Protein AF-A0A1S9CNA7-F1 (afdb_monomer)

pLDDT: mean 81.01, std 12.37, range [37.03, 95.56]

Sequence (166 aa):
MPRISLNGILGFCIALTIILNAYTIIIRFFIPTFGEAHVQISSVNLSTEQREIGIIVDNPDEEYYILVYEDDPDNNWIYFTHLYFPPAHDKIVDNFLPDDIEKYMLFGGDELTSYFSFQLRPNQPLNYMVHENYIFHLQYIVPYKFLFFPTFYYSKHSIFFIDPVM

Radius of gyration: 22.37 Å; Cα contacts (8 Å, |Δi|>4): 256; chains: 1; bounding box: 39×29×80 Å

Structure (mmCIF, N/CA/C/O backbone):
data_AF-A0A1S9CNA7-F1
#
_entry.id   AF-A0A1S9CNA7-F1
#
loop_
_atom_site.group_PDB
_atom_site.id
_atom_site.type_symbol
_atom_site.label_atom_id
_atom_site.label_alt_id
_atom_site.label_comp_id
_atom_site.label_asym_id
_atom_site.label_entity_id
_atom_site.label_seq_id
_atom_site.pdbx_PDB_ins_code
_atom_site.Cartn_x
_atom_site.Cartn_y
_atom_site.Cartn_z
_atom_site.occupancy
_atom_site.B_iso_or_equiv
_atom_site.auth_seq_id
_atom_site.auth_comp_id
_atom_site.auth_asym_id
_atom_site.auth_atom_id
_atom_site.pdbx_PDB_model_num
ATOM 1 N N . MET A 1 1 ? 17.451 15.581 -52.722 1.00 49.44 1 MET A N 1
ATOM 2 C CA . MET A 1 1 ? 16.563 14.964 -51.711 1.00 49.44 1 MET A CA 1
ATOM 3 C C . MET A 1 1 ? 16.920 13.487 -51.606 1.00 49.44 1 MET A C 1
ATOM 5 O O . MET A 1 1 ? 16.872 12.825 -52.639 1.00 49.44 1 MET A O 1
ATOM 9 N N . PRO A 1 2 ? 17.358 12.976 -50.445 1.00 53.41 2 PRO A N 1
ATOM 10 C CA . PRO A 1 2 ? 17.675 11.557 -50.301 1.00 53.41 2 PRO A CA 1
ATOM 11 C C . PRO A 1 2 ? 16.398 10.718 -50.465 1.00 53.41 2 PRO A C 1
ATOM 13 O O . PRO A 1 2 ? 15.401 10.957 -49.786 1.00 53.41 2 PRO A O 1
ATOM 16 N N . ARG A 1 3 ? 16.407 9.756 -51.399 1.00 59.12 3 ARG A N 1
ATOM 17 C CA . ARG A 1 3 ? 15.330 8.767 -51.549 1.00 59.12 3 ARG A CA 1
ATOM 18 C C . ARG A 1 3 ? 15.487 7.732 -50.445 1.00 59.12 3 ARG A C 1
ATOM 20 O O . ARG A 1 3 ? 16.378 6.890 -50.512 1.00 59.12 3 ARG A O 1
ATOM 27 N N . ILE A 1 4 ? 14.626 7.803 -49.439 1.00 67.81 4 ILE A N 1
ATOM 28 C CA . ILE A 1 4 ? 14.503 6.741 -48.444 1.00 67.81 4 ILE A CA 1
ATOM 29 C C . ILE A 1 4 ? 14.003 5.498 -49.190 1.00 67.81 4 ILE A C 1
ATOM 31 O O . ILE A 1 4 ? 12.947 5.533 -49.822 1.00 67.81 4 ILE A O 1
ATOM 35 N N . SER A 1 5 ? 14.795 4.425 -49.199 1.00 77.69 5 SER A N 1
ATOM 36 C CA . SER A 1 5 ? 14.397 3.179 -49.854 1.00 77.69 5 SER A CA 1
ATOM 37 C C . SER A 1 5 ? 13.353 2.460 -48.999 1.00 77.69 5 SER A C 1
ATOM 39 O O . SER A 1 5 ? 13.439 2.465 -47.771 1.00 77.69 5 SER A O 1
ATOM 41 N N . LEU A 1 6 ? 12.379 1.808 -49.640 1.00 77.69 6 LEU A N 1
ATOM 42 C CA . LEU A 1 6 ? 11.347 1.021 -48.951 1.00 77.69 6 LEU A CA 1
ATOM 43 C C . LEU A 1 6 ? 11.970 -0.025 -48.006 1.00 77.69 6 LEU A C 1
ATOM 45 O O . LEU A 1 6 ? 11.493 -0.218 -46.894 1.00 77.69 6 LEU A O 1
ATOM 49 N N . ASN A 1 7 ? 13.096 -0.618 -48.412 1.00 83.00 7 ASN A N 1
ATOM 50 C CA . ASN A 1 7 ? 13.864 -1.566 -47.602 1.00 83.00 7 ASN A CA 1
ATOM 51 C C . ASN A 1 7 ? 14.480 -0.913 -46.354 1.00 83.00 7 ASN A C 1
ATOM 53 O O . ASN A 1 7 ? 14.555 -1.553 -45.310 1.00 83.00 7 ASN A O 1
ATOM 57 N N . GLY A 1 8 ? 14.894 0.356 -46.442 1.00 81.94 8 GLY A N 1
ATOM 58 C CA . GLY A 1 8 ? 15.378 1.123 -45.295 1.00 81.94 8 GLY A CA 1
ATOM 59 C C . GLY A 1 8 ? 14.272 1.416 -44.280 1.00 81.94 8 GLY A C 1
ATOM 60 O O . GLY A 1 8 ? 14.495 1.274 -43.082 1.00 81.94 8 GLY A O 1
ATOM 61 N N . ILE A 1 9 ? 13.064 1.745 -44.754 1.00 86.12 9 ILE A N 1
ATOM 62 C CA . ILE A 1 9 ? 11.885 1.935 -43.890 1.00 86.12 9 ILE A CA 1
ATOM 63 C C . ILE A 1 9 ? 11.514 0.615 -43.213 1.00 86.12 9 ILE A C 1
ATOM 65 O O . ILE A 1 9 ? 11.346 0.575 -41.999 1.00 86.12 9 ILE A O 1
ATOM 69 N N . LEU A 1 10 ? 11.446 -0.475 -43.982 1.00 88.31 10 LEU A N 1
ATOM 70 C CA . LEU A 1 10 ? 11.090 -1.791 -43.457 1.00 88.31 10 LEU A CA 1
ATOM 71 C C . LEU A 1 10 ? 12.106 -2.273 -42.411 1.00 88.31 10 LEU A C 1
ATOM 73 O O . LEU A 1 10 ? 11.716 -2.735 -41.342 1.00 88.31 10 LEU A O 1
ATOM 77 N N . GLY A 1 11 ? 13.404 -2.111 -42.689 1.00 90.69 11 GLY A N 1
ATOM 78 C CA . GLY A 1 11 ? 14.474 -2.444 -41.749 1.00 90.69 11 GLY A CA 1
ATOM 79 C C . GLY A 1 11 ? 14.405 -1.622 -40.462 1.00 90.69 11 GLY A C 1
ATOM 80 O O . GLY A 1 11 ? 14.557 -2.178 -39.376 1.00 90.69 11 GLY A O 1
ATOM 81 N N . PHE A 1 12 ? 14.103 -0.323 -40.564 1.00 92.75 12 PHE A N 1
ATOM 82 C CA . PHE A 1 12 ? 13.886 0.536 -39.400 1.00 92.75 12 PHE A CA 1
ATOM 83 C C . PHE A 1 12 ? 12.676 0.087 -38.571 1.00 92.75 12 PHE A C 1
ATOM 85 O O . PHE A 1 12 ? 12.793 -0.046 -37.355 1.00 92.75 12 PHE A O 1
ATOM 92 N N . CYS A 1 13 ? 11.539 -0.203 -39.211 1.00 92.12 13 CYS A N 1
ATOM 93 C CA . CYS A 1 13 ? 10.348 -0.698 -38.522 1.00 92.12 13 CYS A CA 1
ATOM 94 C C . CYS A 1 13 ? 10.626 -2.016 -37.788 1.00 92.12 13 CYS A C 1
ATOM 96 O O . CYS A 1 13 ? 10.272 -2.138 -36.621 1.00 92.12 13 CYS A O 1
ATOM 98 N N . ILE A 1 14 ? 11.310 -2.969 -38.431 1.00 93.69 14 ILE A N 1
ATOM 99 C CA . ILE A 1 14 ? 11.674 -4.253 -37.811 1.00 93.69 14 ILE A CA 1
ATOM 100 C C . ILE A 1 14 ? 12.597 -4.034 -36.607 1.00 93.69 14 ILE A C 1
ATOM 102 O O . ILE A 1 14 ? 12.346 -4.589 -35.538 1.00 93.69 14 ILE A O 1
ATOM 106 N N . ALA A 1 15 ? 13.636 -3.205 -36.748 1.00 92.44 15 ALA A N 1
ATOM 107 C CA . ALA A 1 15 ? 14.546 -2.893 -35.648 1.00 92.44 15 ALA A CA 1
ATOM 108 C C . ALA A 1 15 ? 13.807 -2.244 -34.469 1.00 92.44 15 ALA A C 1
ATOM 110 O O . ALA A 1 15 ? 14.005 -2.641 -33.321 1.00 92.44 15 ALA A O 1
ATOM 111 N N . LEU A 1 16 ? 12.903 -1.302 -34.752 1.00 93.25 16 LEU A N 1
ATOM 112 C CA . LEU A 1 16 ? 12.070 -0.662 -33.741 1.00 93.25 16 LEU A CA 1
ATOM 113 C C . LEU A 1 16 ? 11.176 -1.683 -33.023 1.00 93.25 16 LEU A C 1
ATOM 115 O O . LEU A 1 16 ? 11.112 -1.680 -31.797 1.00 93.25 16 LEU A O 1
ATOM 119 N N . THR A 1 17 ? 10.535 -2.596 -33.757 1.00 91.56 17 THR A N 1
ATOM 120 C CA . THR A 1 17 ? 9.714 -3.665 -33.170 1.00 91.56 17 THR A CA 1
ATOM 121 C C . THR A 1 17 ? 10.536 -4.598 -32.281 1.00 91.56 17 THR A C 1
ATOM 123 O O . THR A 1 17 ? 10.062 -4.967 -31.207 1.00 91.56 17 THR A O 1
ATOM 126 N N . ILE A 1 18 ? 11.756 -4.966 -32.685 1.00 93.25 18 ILE A N 1
ATOM 127 C CA . ILE A 1 18 ? 12.655 -5.804 -31.874 1.00 93.25 18 ILE A CA 1
ATOM 128 C C . ILE A 1 18 ? 13.035 -5.083 -30.577 1.00 93.25 18 ILE A C 1
ATOM 130 O O . ILE A 1 18 ? 12.934 -5.680 -29.508 1.00 93.25 18 ILE A O 1
ATOM 134 N N . ILE A 1 19 ? 13.416 -3.803 -30.655 1.00 90.50 19 ILE A N 1
ATOM 135 C CA . ILE A 1 19 ? 13.778 -2.991 -29.483 1.00 90.50 19 ILE A CA 1
ATOM 136 C C . ILE A 1 19 ? 12.594 -2.877 -28.519 1.00 90.50 19 ILE A C 1
ATOM 138 O O . ILE A 1 19 ? 12.759 -3.108 -27.324 1.00 90.50 19 ILE A O 1
ATOM 142 N N . LEU A 1 20 ? 11.396 -2.579 -29.031 1.00 87.81 20 LEU A N 1
ATOM 143 C CA . LEU A 1 20 ? 10.189 -2.474 -28.210 1.00 87.81 20 LEU A CA 1
ATOM 144 C C . LEU A 1 20 ? 9.824 -3.813 -27.553 1.00 87.81 20 LEU A C 1
ATOM 146 O O . LEU A 1 20 ? 9.501 -3.833 -26.369 1.00 87.81 20 LEU A O 1
ATOM 150 N N . ASN A 1 21 ? 9.931 -4.936 -28.272 1.00 87.12 21 ASN A N 1
ATOM 151 C CA . ASN A 1 21 ? 9.663 -6.258 -27.697 1.00 87.12 21 ASN A CA 1
ATOM 152 C C . ASN A 1 21 ? 10.689 -6.633 -26.623 1.00 87.12 21 ASN A C 1
ATOM 154 O O . ASN A 1 21 ? 10.304 -7.019 -25.519 1.00 87.12 21 ASN A O 1
ATOM 158 N N . ALA A 1 22 ? 11.983 -6.480 -26.913 1.00 86.31 22 ALA A N 1
ATOM 159 C CA . ALA A 1 22 ? 13.044 -6.740 -25.943 1.00 86.31 22 ALA A CA 1
ATOM 160 C C . ALA A 1 22 ? 12.847 -5.895 -24.677 1.00 86.31 22 ALA A C 1
ATOM 162 O O . ALA A 1 22 ? 12.948 -6.416 -23.571 1.00 86.31 22 ALA A O 1
ATOM 163 N N . TYR A 1 23 ? 12.469 -4.625 -24.835 1.00 80.88 23 TYR A N 1
ATOM 164 C CA . TYR A 1 23 ? 12.130 -3.735 -23.730 1.00 80.88 23 TYR A CA 1
ATOM 165 C C . TYR A 1 23 ? 10.940 -4.243 -22.901 1.00 80.88 23 TYR A C 1
ATOM 167 O O . TYR A 1 23 ? 11.057 -4.358 -21.682 1.00 80.88 23 TYR A O 1
ATOM 175 N N . THR A 1 24 ? 9.822 -4.611 -23.541 1.00 79.19 24 THR A N 1
ATOM 176 C CA . THR A 1 24 ? 8.648 -5.142 -22.820 1.00 79.19 24 THR A CA 1
ATOM 177 C C . THR A 1 24 ? 8.951 -6.434 -22.066 1.00 79.19 24 THR A C 1
ATOM 179 O O . THR A 1 24 ? 8.447 -6.628 -20.963 1.00 79.19 24 THR A O 1
ATOM 182 N N . ILE A 1 25 ? 9.803 -7.298 -22.628 1.00 83.44 25 ILE A N 1
ATOM 183 C CA . ILE A 1 25 ? 10.272 -8.515 -21.963 1.00 83.44 25 ILE A CA 1
ATOM 184 C C . ILE A 1 25 ? 11.113 -8.134 -20.744 1.00 83.44 25 ILE A C 1
ATOM 186 O O . ILE A 1 25 ? 10.803 -8.575 -19.642 1.00 83.44 25 ILE A O 1
ATOM 190 N N . ILE A 1 26 ? 12.132 -7.287 -20.917 1.00 81.25 26 ILE A N 1
ATOM 191 C CA . ILE A 1 26 ? 13.032 -6.895 -19.825 1.00 81.25 26 ILE A CA 1
ATOM 192 C C . ILE A 1 26 ? 12.243 -6.291 -18.668 1.00 81.25 26 ILE A C 1
ATOM 194 O O . ILE A 1 26 ? 12.432 -6.735 -17.548 1.00 81.25 26 ILE A O 1
ATOM 198 N N . ILE A 1 27 ? 11.327 -5.352 -18.916 1.00 73.75 27 ILE A N 1
ATOM 199 C CA . ILE A 1 27 ? 10.542 -4.737 -17.836 1.00 73.75 27 ILE A CA 1
ATOM 200 C C . ILE A 1 27 ? 9.633 -5.735 -17.139 1.00 73.75 27 ILE A C 1
ATOM 202 O O . ILE A 1 27 ? 9.563 -5.734 -15.918 1.00 73.75 27 ILE A O 1
ATOM 206 N N . ARG A 1 28 ? 8.964 -6.617 -17.886 1.00 70.06 28 ARG A N 1
ATOM 207 C CA . ARG A 1 28 ? 8.063 -7.605 -17.282 1.00 70.06 28 ARG A CA 1
ATOM 208 C C . ARG A 1 28 ? 8.794 -8.578 -16.354 1.00 70.06 28 ARG A C 1
ATOM 210 O O . ARG A 1 28 ? 8.186 -9.087 -15.418 1.00 70.06 28 ARG 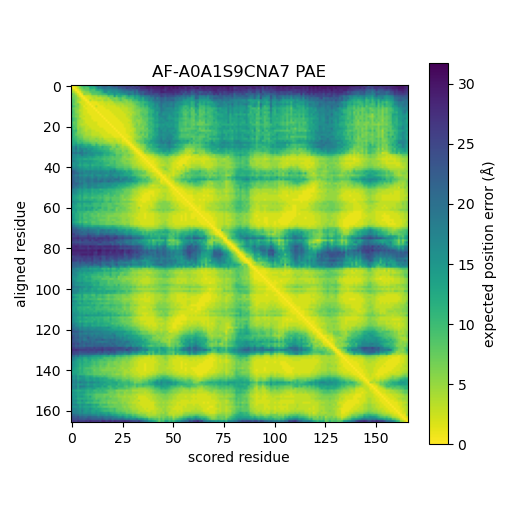A O 1
ATOM 217 N N . PHE A 1 29 ? 10.066 -8.859 -16.634 1.00 72.69 29 PHE A N 1
ATOM 218 C CA . PHE A 1 29 ? 10.898 -9.761 -15.835 1.00 72.69 29 PHE A CA 1
ATOM 219 C C . PHE A 1 29 ? 11.883 -9.032 -14.914 1.00 72.69 29 PHE A C 1
ATOM 221 O O . PHE A 1 29 ? 12.589 -9.682 -14.144 1.00 72.69 29 PHE A O 1
ATOM 228 N N . PHE A 1 30 ? 11.938 -7.703 -14.970 1.00 73.94 30 PHE A N 1
ATOM 229 C CA . PHE A 1 30 ? 12.726 -6.898 -14.055 1.00 73.94 30 PHE A CA 1
ATOM 230 C C . PHE A 1 30 ? 11.919 -6.708 -12.777 1.00 73.94 30 PHE A C 1
ATOM 232 O O . PHE A 1 30 ? 10.939 -5.972 -12.747 1.00 73.94 30 PHE A O 1
ATOM 239 N N . ILE A 1 31 ? 12.335 -7.395 -11.720 1.00 69.75 31 ILE A N 1
ATOM 240 C CA . ILE A 1 31 ? 11.809 -7.173 -10.378 1.00 69.75 31 ILE A CA 1
ATOM 241 C C . ILE A 1 31 ? 12.858 -6.315 -9.669 1.00 69.75 31 ILE A C 1
ATOM 243 O O . ILE A 1 31 ? 13.919 -6.849 -9.330 1.00 69.75 31 ILE A O 1
ATOM 247 N N . PRO A 1 32 ? 12.635 -4.998 -9.502 1.00 73.38 32 PRO A N 1
ATOM 248 C CA . PRO A 1 32 ? 13.544 -4.195 -8.702 1.00 73.38 32 PRO A CA 1
ATOM 249 C C . PRO A 1 32 ? 13.584 -4.757 -7.279 1.00 73.38 32 PRO A C 1
ATOM 251 O O . PRO A 1 32 ? 12.588 -5.259 -6.761 1.00 73.38 32 PRO A O 1
ATOM 254 N N . THR A 1 33 ? 14.741 -4.684 -6.632 1.00 77.44 33 THR A N 1
ATOM 255 C CA . THR A 1 33 ? 14.793 -4.781 -5.173 1.00 77.44 33 THR A CA 1
ATOM 256 C C . THR A 1 33 ? 14.259 -3.472 -4.613 1.00 77.44 33 THR A C 1
ATOM 258 O O . THR A 1 33 ? 14.871 -2.436 -4.850 1.00 77.44 33 THR A O 1
ATOM 261 N N . PHE A 1 34 ? 13.135 -3.539 -3.911 1.00 82.88 34 PHE A N 1
ATOM 262 C CA . PHE A 1 34 ? 12.496 -2.418 -3.224 1.00 82.88 34 PHE A CA 1
ATOM 263 C C . PHE A 1 34 ? 12.204 -2.801 -1.771 1.00 82.88 34 PHE A C 1
ATOM 265 O O . PHE A 1 34 ? 12.279 -3.995 -1.421 1.00 82.88 34 PHE A O 1
ATOM 272 N N . GLY A 1 35 ? 11.894 -1.800 -0.949 1.00 86.62 35 GLY A N 1
ATOM 273 C CA . GLY A 1 35 ? 11.673 -1.936 0.489 1.00 86.62 35 GLY A CA 1
ATOM 274 C C . GLY A 1 35 ? 10.570 -2.926 0.872 1.00 86.62 35 GLY A C 1
ATOM 275 O O . GLY A 1 35 ? 9.926 -3.573 0.034 1.00 86.62 35 GLY A O 1
ATOM 276 N N . GLU A 1 36 ? 10.359 -3.095 2.170 1.00 90.31 36 GLU A N 1
ATOM 277 C CA . GLU A 1 36 ? 9.291 -3.939 2.707 1.00 90.31 36 GLU A CA 1
ATOM 278 C C . GLU A 1 36 ? 8.548 -3.216 3.822 1.00 90.31 36 GLU A C 1
ATOM 280 O O . GLU A 1 36 ? 9.149 -2.469 4.585 1.00 90.31 36 GLU A O 1
ATOM 285 N N . ALA A 1 37 ? 7.233 -3.419 3.895 1.00 93.62 37 ALA A N 1
ATOM 286 C CA . ALA A 1 37 ? 6.405 -2.850 4.943 1.00 93.62 37 ALA A CA 1
ATOM 287 C C . ALA A 1 37 ? 5.931 -3.950 5.896 1.00 93.62 37 ALA A C 1
ATOM 289 O O . ALA A 1 37 ? 5.371 -4.966 5.475 1.00 93.62 37 ALA A O 1
ATOM 290 N N . HIS A 1 38 ? 6.116 -3.710 7.188 1.00 93.12 38 HIS A N 1
ATOM 291 C CA . HIS A 1 38 ? 5.733 -4.597 8.273 1.00 93.12 38 HIS A CA 1
ATOM 292 C C . HIS A 1 38 ? 4.729 -3.909 9.189 1.00 93.12 38 HIS A C 1
ATOM 294 O O . HIS A 1 38 ? 4.816 -2.709 9.444 1.00 93.12 38 HIS A O 1
ATOM 300 N N . VAL A 1 39 ? 3.782 -4.683 9.714 1.00 92.44 39 VAL A N 1
ATOM 301 C CA . VAL A 1 39 ? 2.767 -4.177 10.642 1.00 92.44 39 VAL A CA 1
ATOM 302 C C . VAL A 1 39 ? 3.183 -4.479 12.074 1.00 92.44 39 VAL A C 1
ATOM 304 O O . VAL A 1 39 ? 3.503 -5.618 12.415 1.00 92.44 39 VAL A O 1
ATOM 307 N N . GLN A 1 40 ? 3.123 -3.463 12.925 1.00 90.69 40 GLN A N 1
ATOM 308 C CA . GLN A 1 40 ? 3.225 -3.578 14.368 1.00 90.69 40 GLN A CA 1
ATOM 309 C C . GLN A 1 40 ? 1.867 -3.252 14.988 1.00 90.69 40 GLN A C 1
ATOM 311 O O . GLN A 1 40 ? 1.370 -2.134 14.893 1.00 90.69 40 GLN A O 1
ATOM 316 N N . ILE A 1 41 ? 1.262 -4.236 15.643 1.00 86.06 41 ILE A N 1
ATOM 317 C CA . ILE A 1 41 ? -0.068 -4.103 16.241 1.00 86.06 41 ILE A CA 1
ATOM 318 C C . ILE A 1 41 ? 0.104 -3.828 17.738 1.00 86.06 41 ILE A C 1
ATOM 320 O O . ILE A 1 41 ? 0.731 -4.626 18.439 1.00 86.06 41 ILE A O 1
ATOM 324 N N . SER A 1 42 ? -0.419 -2.702 18.236 1.00 83.81 42 SER A N 1
ATOM 325 C CA . SER A 1 42 ? -0.440 -2.420 19.676 1.00 83.81 42 SER A CA 1
ATOM 326 C C . SER A 1 42 ? -1.522 -3.238 20.384 1.00 83.81 42 SER A C 1
ATOM 328 O O . SER A 1 42 ? -2.466 -3.727 19.763 1.00 83.81 42 SER A O 1
ATOM 330 N N . SER A 1 43 ? -1.445 -3.320 21.714 1.00 79.19 43 SER A N 1
ATOM 331 C CA . SER A 1 43 ? -2.578 -3.791 22.516 1.00 79.19 43 SER A CA 1
ATOM 332 C C . SER A 1 43 ? -3.765 -2.824 22.421 1.00 79.19 43 SER A C 1
ATOM 334 O O . SER A 1 43 ? -3.591 -1.629 22.150 1.00 79.19 43 SER A O 1
ATOM 336 N N . VAL A 1 44 ? -4.978 -3.330 22.667 1.00 77.88 44 VAL A N 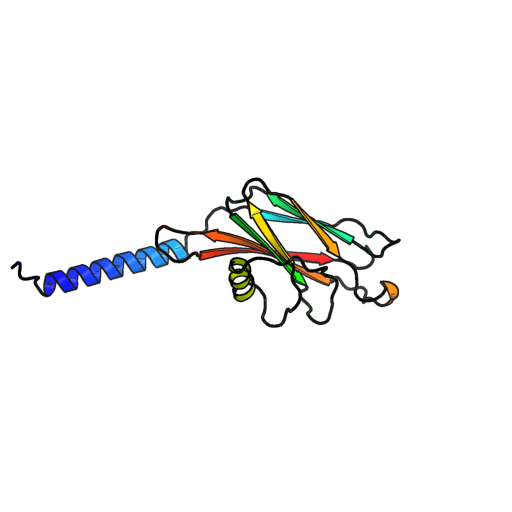1
ATOM 337 C CA . VAL A 1 44 ? -6.196 -2.505 22.735 1.00 77.88 44 VAL A CA 1
ATOM 338 C C . VAL A 1 44 ? -6.142 -1.591 23.947 1.00 77.88 44 VAL A C 1
ATOM 340 O O . VAL A 1 44 ? -5.923 -2.032 25.079 1.00 77.88 44 VAL A O 1
ATOM 343 N N . ASN A 1 45 ? -6.452 -0.319 23.734 1.00 80.06 45 ASN A N 1
ATOM 344 C CA . ASN A 1 45 ? -6.844 0.557 24.819 1.00 80.06 45 ASN A CA 1
ATOM 345 C C . ASN A 1 45 ? -8.295 0.251 25.218 1.00 80.06 45 ASN A C 1
ATOM 347 O O . ASN A 1 45 ? -9.239 0.761 24.618 1.00 80.06 45 ASN A O 1
ATOM 351 N N . LEU A 1 46 ? -8.470 -0.560 26.266 1.00 76.62 46 LEU A N 1
ATOM 352 C CA . LEU A 1 46 ? -9.787 -0.977 26.768 1.00 76.62 46 LEU A CA 1
ATOM 353 C C . LEU A 1 46 ? -10.691 0.191 27.200 1.00 76.62 46 LEU A C 1
ATOM 355 O O . LEU A 1 46 ? -11.901 0.019 27.285 1.00 76.62 46 LEU A O 1
ATOM 359 N N . SER A 1 47 ? -10.132 1.372 27.486 1.00 76.25 47 SER A N 1
ATOM 360 C CA . SER A 1 47 ? -10.932 2.544 27.871 1.00 76.25 47 SER A CA 1
ATOM 361 C C . SER A 1 47 ? -11.558 3.269 26.680 1.00 76.25 47 SER A C 1
ATOM 363 O O . SER A 1 47 ? -12.608 3.891 26.831 1.00 76.25 47 SER A O 1
ATOM 365 N N . THR A 1 48 ? -10.929 3.192 25.506 1.00 75.50 48 THR A N 1
ATOM 366 C CA . THR A 1 48 ? -11.398 3.860 24.284 1.00 75.50 48 THR A CA 1
ATOM 367 C C . THR A 1 48 ? -11.867 2.884 23.207 1.00 75.50 48 THR A C 1
ATOM 369 O O . THR A 1 48 ? -12.397 3.333 22.192 1.00 75.50 48 THR A O 1
ATOM 372 N N . GLU A 1 49 ? -11.691 1.576 23.425 1.00 79.12 49 GLU A N 1
ATOM 373 C CA . GLU A 1 49 ? -11.875 0.508 22.429 1.00 79.12 49 GLU A CA 1
ATOM 374 C C . GLU A 1 49 ? -11.094 0.790 21.134 1.00 79.12 49 GLU A C 1
ATOM 376 O O . GLU A 1 49 ? -11.516 0.438 20.036 1.00 79.12 49 GLU A O 1
ATOM 381 N N . GLN A 1 50 ? -9.952 1.471 21.258 1.00 81.00 50 GLN A N 1
ATOM 382 C CA . GLN A 1 50 ? -9.086 1.804 20.132 1.00 81.00 50 GLN A CA 1
ATOM 383 C C . GLN A 1 50 ? -7.844 0.933 20.141 1.00 81.00 50 GLN A C 1
ATOM 385 O O . GLN A 1 50 ? -7.293 0.614 21.199 1.00 81.00 50 GLN A O 1
ATOM 390 N N . ARG A 1 51 ? -7.365 0.616 18.945 1.00 82.25 51 ARG A N 1
ATOM 391 C CA . ARG A 1 51 ? -6.084 -0.049 18.734 1.00 82.25 51 ARG A CA 1
ATOM 392 C C . ARG A 1 51 ? -5.215 0.815 17.839 1.00 82.25 51 ARG A C 1
ATOM 394 O O . ARG A 1 51 ? -5.696 1.332 16.835 1.00 82.25 51 ARG A O 1
ATOM 401 N N . GLU A 1 52 ? -3.955 0.983 18.209 1.00 86.31 52 GLU A N 1
ATOM 402 C CA . GLU A 1 52 ? -2.980 1.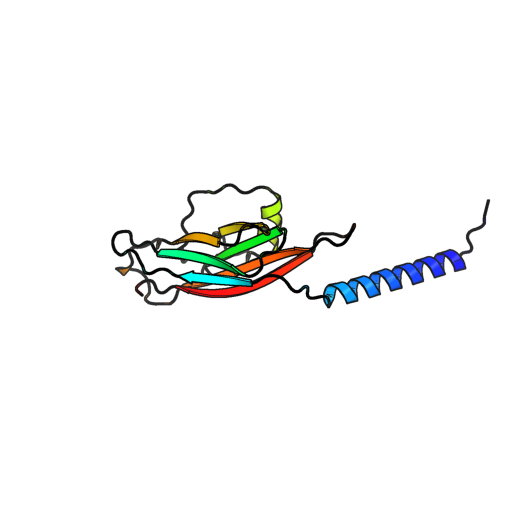660 17.367 1.00 86.31 52 GLU A CA 1
ATOM 403 C C . GLU A 1 52 ? -2.270 0.623 16.499 1.00 86.31 52 GLU A C 1
ATOM 405 O O . GLU A 1 52 ? -1.815 -0.422 16.971 1.00 86.31 52 GLU A O 1
ATOM 410 N N . ILE A 1 53 ? -2.203 0.905 15.206 1.00 88.31 53 ILE A N 1
ATOM 411 C CA . ILE A 1 53 ? -1.473 0.103 14.239 1.00 88.31 53 ILE A CA 1
ATOM 412 C C . ILE A 1 53 ? -0.318 0.949 13.737 1.00 88.31 53 ILE A C 1
ATOM 414 O O . ILE A 1 53 ? -0.529 2.012 13.155 1.00 88.31 53 ILE A O 1
ATOM 418 N N . GLY A 1 54 ? 0.896 0.472 13.978 1.00 90.06 54 GLY A N 1
ATOM 419 C CA . GLY A 1 54 ? 2.116 0.994 13.385 1.00 90.06 54 GLY A CA 1
ATOM 420 C C . GLY A 1 54 ? 2.446 0.237 12.103 1.00 90.06 54 GLY A C 1
ATOM 421 O O . GLY A 1 54 ? 2.268 -0.977 12.019 1.00 90.06 54 GLY A O 1
ATOM 422 N N . ILE A 1 55 ? 2.955 0.944 11.105 1.00 93.00 55 ILE A N 1
ATOM 423 C CA . ILE A 1 55 ? 3.543 0.367 9.900 1.00 93.00 55 ILE A CA 1
ATOM 424 C C . ILE A 1 55 ? 4.982 0.848 9.828 1.00 93.00 55 ILE A C 1
ATOM 426 O O . ILE A 1 55 ? 5.229 2.053 9.849 1.00 93.00 55 ILE A O 1
ATOM 430 N N . ILE A 1 56 ? 5.916 -0.091 9.739 1.00 95.56 56 ILE A N 1
ATOM 431 C CA . ILE A 1 56 ? 7.348 0.168 9.604 1.00 95.56 56 ILE A CA 1
ATOM 432 C C . ILE A 1 56 ? 7.762 -0.208 8.186 1.00 95.56 56 ILE A C 1
ATOM 434 O O . ILE A 1 56 ? 7.428 -1.295 7.721 1.00 95.56 56 ILE A O 1
ATOM 438 N N . VAL A 1 57 ? 8.485 0.679 7.511 1.00 94.56 57 VAL A N 1
ATOM 439 C CA . VAL A 1 57 ? 9.059 0.443 6.186 1.00 94.56 57 VAL A CA 1
ATOM 440 C C . VAL A 1 57 ? 10.563 0.254 6.322 1.00 94.56 57 VAL A C 1
ATOM 442 O O . VAL A 1 57 ? 11.286 1.181 6.694 1.00 94.56 57 VAL A O 1
ATOM 445 N N . ASP A 1 58 ? 11.034 -0.940 5.987 1.00 93.81 58 ASP A N 1
ATOM 446 C CA . ASP A 1 58 ? 12.449 -1.275 5.939 1.00 93.81 58 ASP A CA 1
ATOM 447 C C . ASP A 1 58 ? 13.023 -0.930 4.563 1.00 93.81 58 ASP A C 1
ATOM 449 O O . ASP A 1 58 ? 12.559 -1.431 3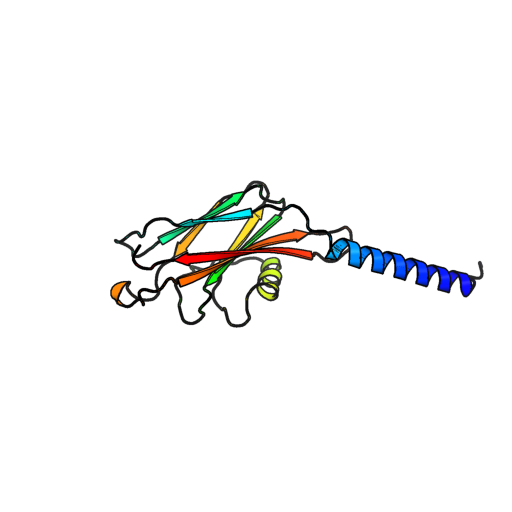.538 1.00 93.81 58 ASP A O 1
ATOM 453 N N . ASN A 1 59 ? 14.080 -0.112 4.555 1.00 92.44 59 ASN A N 1
ATOM 454 C CA . ASN A 1 59 ? 14.728 0.420 3.347 1.00 92.44 59 ASN A CA 1
ATOM 455 C C . ASN A 1 59 ? 13.735 1.157 2.421 1.00 92.44 59 ASN A C 1
ATOM 457 O O . ASN A 1 59 ? 13.483 0.682 1.313 1.00 92.44 59 ASN A O 1
ATOM 461 N N . PRO A 1 60 ? 13.153 2.286 2.870 1.00 92.38 60 PRO A N 1
ATOM 462 C CA . PRO A 1 60 ? 12.190 3.044 2.076 1.00 92.38 60 PRO A CA 1
ATOM 463 C C . PRO A 1 60 ? 12.782 3.511 0.740 1.00 92.38 60 PRO A C 1
ATOM 465 O O . PRO A 1 60 ? 13.893 4.042 0.693 1.00 92.38 60 PRO A O 1
ATOM 468 N N . ASP A 1 61 ? 12.019 3.325 -0.336 1.00 91.88 61 ASP A N 1
ATOM 469 C CA . ASP A 1 61 ? 12.324 3.867 -1.662 1.00 91.88 61 ASP A CA 1
ATOM 470 C C . ASP A 1 61 ? 12.146 5.403 -1.717 1.00 91.88 61 ASP A C 1
ATOM 472 O O . ASP A 1 61 ? 11.499 5.997 -0.855 1.00 91.88 61 ASP A O 1
ATOM 476 N N . GLU A 1 62 ? 12.704 6.054 -2.749 1.00 91.31 62 GLU A N 1
ATOM 477 C CA . GLU A 1 62 ? 12.660 7.524 -2.928 1.00 91.31 62 GLU A CA 1
ATOM 478 C C . GLU A 1 62 ? 11.232 8.094 -2.885 1.00 91.31 62 GLU A C 1
ATOM 480 O O . GLU A 1 62 ? 10.999 9.176 -2.349 1.00 91.31 62 GLU A O 1
ATOM 485 N N . GLU A 1 63 ? 10.281 7.352 -3.447 1.00 91.62 63 GLU A N 1
ATOM 486 C CA . GLU A 1 63 ? 8.853 7.635 -3.418 1.00 91.62 63 GLU A CA 1
ATOM 487 C C . GLU A 1 63 ? 8.130 6.299 -3.264 1.00 91.62 63 GLU A C 1
ATOM 489 O O . GLU A 1 63 ? 8.419 5.348 -3.993 1.00 91.62 63 GLU A O 1
ATOM 494 N N . TYR A 1 64 ? 7.186 6.213 -2.333 1.00 92.44 64 TYR A N 1
ATOM 495 C CA . TYR A 1 64 ? 6.348 5.030 -2.179 1.00 92.44 64 TYR A CA 1
ATOM 496 C C . TYR A 1 64 ? 5.005 5.372 -1.539 1.00 92.44 64 TYR A C 1
ATOM 498 O O . TYR A 1 64 ? 4.786 6.456 -0.994 1.00 92.44 64 TYR A O 1
ATOM 506 N N . TYR A 1 65 ? 4.105 4.399 -1.584 1.00 92.81 65 TYR A N 1
ATOM 507 C CA . TYR A 1 65 ? 2.772 4.493 -1.027 1.00 92.81 65 TYR A CA 1
ATOM 508 C C . TYR A 1 65 ? 2.426 3.241 -0.234 1.00 92.81 65 TYR A C 1
ATOM 510 O O . TYR A 1 65 ? 2.852 2.137 -0.571 1.00 92.81 65 TYR A O 1
ATOM 518 N N . ILE A 1 66 ? 1.625 3.406 0.811 1.00 92.75 66 ILE A N 1
ATOM 519 C CA . ILE A 1 66 ? 1.103 2.305 1.611 1.00 92.75 66 ILE A CA 1
ATOM 520 C C . ILE A 1 66 ? -0.412 2.359 1.580 1.00 92.75 66 ILE A C 1
ATOM 522 O O . ILE A 1 66 ? -1.003 3.291 2.120 1.00 92.75 66 ILE A O 1
ATOM 526 N N . LEU A 1 67 ? -1.031 1.359 0.965 1.00 92.25 67 LEU A N 1
ATOM 527 C CA . LEU A 1 67 ? -2.479 1.207 0.914 1.00 92.25 67 LEU A CA 1
ATOM 528 C C . LEU A 1 67 ? -2.913 0.150 1.936 1.00 92.25 67 LEU A C 1
ATOM 530 O O . LEU A 1 67 ? -2.426 -0.978 1.902 1.00 92.25 67 LEU A O 1
ATOM 534 N N . VAL A 1 68 ? -3.831 0.509 2.828 1.00 90.69 68 VAL A N 1
ATOM 535 C CA . VAL A 1 68 ? -4.420 -0.384 3.831 1.00 90.69 68 VAL A CA 1
ATOM 536 C C . VAL A 1 68 ? -5.924 -0.430 3.646 1.00 90.69 68 VAL A C 1
ATOM 538 O O . VAL A 1 68 ? -6.559 0.620 3.592 1.00 90.69 68 VAL A O 1
ATOM 541 N N . TYR A 1 69 ? -6.503 -1.620 3.615 1.00 89.19 69 TYR A N 1
ATOM 542 C CA . TYR A 1 69 ? -7.952 -1.808 3.619 1.00 89.19 69 TYR A CA 1
ATOM 543 C C . TYR A 1 69 ? -8.337 -3.089 4.359 1.00 89.19 69 TYR A C 1
ATOM 545 O O . TYR A 1 69 ? -7.492 -3.946 4.613 1.00 89.19 69 TYR A O 1
ATOM 553 N N . GLU A 1 70 ? -9.601 -3.182 4.748 1.00 87.94 70 GLU A N 1
ATOM 554 C CA . GLU A 1 70 ? -10.203 -4.377 5.341 1.00 87.94 70 GLU A CA 1
ATOM 555 C C . GLU A 1 70 ? -10.784 -5.250 4.218 1.00 87.94 70 GLU A C 1
ATOM 557 O O . GLU A 1 70 ? -11.282 -4.706 3.236 1.00 87.94 70 GLU A O 1
ATOM 562 N N . ASP A 1 71 ? -10.668 -6.577 4.321 1.00 86.44 71 ASP A N 1
ATOM 563 C CA . ASP A 1 71 ? -11.134 -7.521 3.284 1.00 86.44 71 ASP A CA 1
ATOM 564 C C . ASP A 1 71 ? -12.667 -7.544 3.162 1.00 86.44 71 ASP A C 1
ATOM 566 O O . ASP A 1 71 ? -13.211 -7.758 2.084 1.00 86.44 71 ASP A O 1
ATOM 570 N N . ASP A 1 72 ? -13.371 -7.309 4.270 1.00 80.19 72 ASP A N 1
ATOM 571 C CA . ASP A 1 72 ? -14.829 -7.331 4.323 1.00 80.19 72 ASP A CA 1
ATOM 572 C C . ASP A 1 72 ? -15.391 -5.897 4.230 1.00 80.19 72 ASP A C 1
ATOM 574 O O . ASP A 1 72 ? -15.145 -5.100 5.136 1.00 80.19 72 ASP A O 1
ATOM 578 N N . PRO A 1 73 ? -16.152 -5.549 3.174 1.00 67.94 73 PRO A N 1
ATOM 579 C CA . PRO A 1 73 ? -16.710 -4.205 2.993 1.00 67.94 73 PRO A CA 1
ATOM 580 C C . PRO A 1 73 ? -17.838 -3.860 3.984 1.00 67.94 73 PRO A C 1
ATOM 582 O O . PRO A 1 73 ? -18.104 -2.677 4.249 1.00 67.94 73 PRO A O 1
ATOM 585 N N . ASP A 1 74 ? -18.507 -4.867 4.549 1.00 70.75 74 ASP A N 1
ATOM 586 C CA . ASP A 1 74 ? -19.604 -4.684 5.502 1.00 70.75 74 ASP A CA 1
ATOM 587 C C . ASP A 1 74 ? -19.065 -4.468 6.929 1.00 70.75 74 ASP A C 1
ATOM 589 O O . ASP A 1 74 ? -19.619 -3.681 7.716 1.00 70.75 74 ASP A O 1
ATOM 593 N N . ASN A 1 75 ? -17.936 -5.101 7.250 1.00 67.81 75 ASN A N 1
ATOM 594 C CA . ASN A 1 75 ? -17.196 -4.884 8.489 1.00 67.81 75 ASN A CA 1
ATOM 595 C C . ASN A 1 75 ? -16.287 -3.656 8.377 1.00 67.81 75 ASN A C 1
ATOM 597 O O . ASN A 1 75 ? -15.758 -3.325 7.327 1.00 67.81 75 ASN A O 1
ATOM 601 N N . ASN A 1 76 ? -16.231 -2.852 9.440 1.00 63.19 76 ASN A N 1
ATOM 602 C CA . ASN A 1 76 ? -15.627 -1.528 9.343 1.00 63.19 76 ASN A CA 1
ATOM 603 C C . ASN A 1 76 ? -14.920 -1.141 10.640 1.00 63.19 76 ASN A C 1
ATOM 605 O O . ASN A 1 76 ? -15.495 -0.480 11.510 1.00 63.19 76 ASN A O 1
ATOM 609 N N . TRP A 1 77 ? -13.654 -1.524 10.742 1.00 73.50 77 TRP A N 1
ATOM 610 C CA . TRP A 1 77 ? -12.735 -1.108 11.807 1.00 73.50 77 TRP A CA 1
ATOM 611 C C . TRP A 1 77 ? -11.994 0.193 11.508 1.00 73.50 77 TRP A C 1
ATOM 613 O O . TRP A 1 77 ? -11.456 0.837 12.417 1.00 73.50 77 TRP A O 1
ATOM 623 N N . ILE A 1 78 ? -11.919 0.573 10.232 1.00 66.62 78 ILE A N 1
ATOM 624 C CA . ILE A 1 78 ? -11.189 1.762 9.797 1.00 66.62 78 ILE A CA 1
ATOM 625 C C . ILE A 1 78 ? -12.135 2.963 9.838 1.00 66.62 78 ILE A C 1
ATOM 627 O O . ILE A 1 78 ? -13.047 3.088 9.017 1.00 66.62 78 ILE A O 1
ATOM 631 N N . TYR A 1 79 ? -11.924 3.863 10.800 1.00 63.25 79 TYR A N 1
ATOM 632 C CA . TYR A 1 79 ? -12.675 5.114 10.893 1.00 63.25 79 TYR A CA 1
ATOM 633 C C . TYR A 1 79 ? -11.796 6.297 10.484 1.00 63.25 79 TYR A C 1
ATOM 635 O O . TYR A 1 79 ? -10.764 6.560 11.097 1.00 63.25 79 TYR A O 1
ATOM 643 N N . PHE A 1 80 ? -12.230 7.040 9.465 1.00 61.28 80 PHE A N 1
ATOM 644 C CA . PHE A 1 80 ? -11.518 8.214 8.966 1.00 61.28 80 PHE A CA 1
ATOM 645 C C . PHE A 1 80 ? -12.083 9.501 9.554 1.00 61.28 80 PHE A C 1
ATOM 647 O O . PHE A 1 80 ? -13.278 9.779 9.463 1.00 61.28 80 PHE A O 1
ATOM 654 N N . THR A 1 81 ? -11.196 10.363 10.033 1.00 43.81 81 THR A N 1
ATOM 655 C CA . THR A 1 81 ? -11.375 11.812 9.915 1.00 43.81 81 THR A CA 1
ATOM 656 C C . THR A 1 81 ? -10.561 12.235 8.700 1.00 43.81 81 THR A C 1
ATOM 658 O O . THR A 1 81 ? -9.339 12.272 8.790 1.00 43.81 81 THR A O 1
ATOM 661 N N . HIS A 1 82 ? -11.229 12.432 7.556 1.00 37.03 82 HIS A N 1
ATOM 662 C CA . HIS A 1 82 ? -10.639 12.716 6.240 1.00 37.03 82 HIS A CA 1
ATOM 663 C C . HIS A 1 82 ? -9.267 13.411 6.290 1.00 37.03 82 HIS A C 1
ATOM 665 O O . HIS A 1 82 ? -9.171 14.578 6.670 1.00 37.03 82 HIS A O 1
ATOM 671 N N . LEU A 1 83 ? -8.229 12.728 5.809 1.00 45.88 83 LEU A N 1
ATOM 672 C CA . LEU A 1 83 ? -7.034 13.389 5.298 1.00 45.88 83 LEU A CA 1
ATOM 673 C C . LEU A 1 83 ? -7.184 13.410 3.779 1.00 45.88 83 LEU A C 1
ATOM 675 O O . LEU A 1 83 ? -7.188 12.379 3.119 1.00 45.88 83 LEU A O 1
ATOM 679 N N . TYR A 1 84 ? -7.461 14.597 3.249 1.00 39.97 84 TYR A N 1
ATOM 680 C CA . TYR A 1 84 ? -7.566 14.840 1.816 1.00 39.97 84 TYR A CA 1
ATOM 681 C C . TYR A 1 84 ? -6.194 14.638 1.167 1.00 39.97 84 TYR A C 1
ATOM 683 O O . TYR A 1 84 ? -5.210 15.227 1.618 1.00 39.97 84 TYR A O 1
ATOM 691 N N . PHE A 1 85 ? -6.137 13.849 0.096 1.00 53.47 85 PHE A N 1
ATOM 692 C CA . PHE A 1 85 ? -4.898 13.496 -0.587 1.00 53.47 85 PHE A CA 1
ATOM 693 C C . PHE A 1 85 ? -4.958 13.898 -2.084 1.00 53.47 85 PHE A C 1
ATOM 695 O O . PHE A 1 85 ? -6.022 13.831 -2.690 1.00 53.47 85 PHE A O 1
ATOM 702 N N . PRO A 1 86 ? -3.850 14.385 -2.688 1.00 48.28 86 PRO A N 1
ATOM 703 C CA . PRO A 1 86 ? -3.808 14.933 -4.056 1.00 48.28 86 PRO A CA 1
ATOM 704 C C . PRO A 1 86 ? -4.066 13.920 -5.199 1.00 48.28 86 PRO A C 1
ATOM 706 O O . PRO A 1 86 ? -3.924 12.723 -4.986 1.00 48.28 86 PRO A O 1
ATOM 709 N N . PRO A 1 87 ? -4.309 14.380 -6.449 1.00 50.03 87 PRO A N 1
ATOM 710 C CA . PRO A 1 87 ? -4.840 13.570 -7.568 1.00 50.03 87 PRO A CA 1
ATOM 711 C C . PRO A 1 87 ? -3.968 12.407 -8.072 1.00 50.03 87 PRO A C 1
ATOM 713 O O . PRO A 1 87 ? -4.436 11.555 -8.821 1.00 50.03 87 PRO A O 1
ATOM 716 N N . ALA A 1 88 ? -2.671 12.379 -7.745 1.00 54.31 88 ALA A N 1
ATOM 717 C CA . ALA A 1 88 ? -1.804 11.247 -8.094 1.00 54.31 88 ALA A CA 1
ATOM 718 C C . ALA A 1 88 ? -2.181 9.978 -7.309 1.00 54.31 88 ALA A C 1
ATOM 720 O O . ALA A 1 88 ? -1.953 8.868 -7.788 1.00 54.31 88 ALA A O 1
ATOM 721 N N . HIS A 1 89 ? -2.804 10.163 -6.144 1.00 66.44 89 HIS A N 1
ATOM 722 C CA . HIS A 1 89 ? -3.302 9.102 -5.286 1.00 66.44 89 HIS A CA 1
ATOM 723 C C . HIS A 1 89 ? -4.519 8.387 -5.874 1.00 66.44 89 HIS A C 1
ATOM 725 O O . HIS A 1 89 ? -4.606 7.171 -5.728 1.00 66.44 89 HIS A O 1
ATOM 731 N N . ASP A 1 90 ? -5.374 9.096 -6.622 1.00 68.12 90 ASP A N 1
ATOM 732 C CA . ASP A 1 90 ? -6.557 8.515 -7.274 1.00 68.12 90 ASP A CA 1
ATOM 733 C C . ASP A 1 90 ? -6.156 7.336 -8.171 1.00 68.12 90 ASP A C 1
ATOM 735 O O . ASP A 1 90 ? -6.709 6.250 -8.068 1.00 68.12 90 ASP A O 1
ATOM 739 N N . LYS A 1 91 ? -5.076 7.482 -8.952 1.00 80.06 91 LYS A N 1
ATOM 740 C CA . LYS A 1 91 ? -4.596 6.405 -9.835 1.00 80.06 91 LYS A CA 1
ATOM 741 C C . LYS A 1 91 ? -4.076 5.179 -9.094 1.00 80.06 91 LYS A C 1
ATOM 743 O O . LYS A 1 91 ? -4.066 4.097 -9.668 1.00 80.06 91 LYS A O 1
ATOM 748 N N . ILE A 1 92 ? -3.542 5.341 -7.889 1.00 84.75 92 ILE A N 1
ATOM 749 C CA . ILE A 1 92 ? -3.043 4.202 -7.111 1.00 84.75 92 ILE A CA 1
ATOM 750 C C . ILE A 1 92 ? -4.237 3.426 -6.577 1.00 84.75 92 ILE A C 1
ATOM 752 O O . ILE A 1 92 ? -4.304 2.214 -6.745 1.00 84.75 92 ILE A O 1
ATOM 756 N N . VAL A 1 93 ? -5.204 4.140 -6.011 1.00 86.94 93 VAL A N 1
ATOM 757 C CA . VAL A 1 93 ? -6.449 3.554 -5.521 1.00 86.94 93 VAL A CA 1
ATOM 758 C C . VAL A 1 93 ? -7.174 2.831 -6.656 1.00 86.94 93 VAL A C 1
ATOM 760 O O . VAL A 1 93 ? -7.411 1.635 -6.534 1.00 86.94 93 VAL A O 1
ATOM 763 N N . ASP A 1 94 ? -7.373 3.489 -7.800 1.00 86.00 94 ASP A N 1
ATOM 764 C CA . ASP A 1 94 ? -8.054 2.921 -8.973 1.00 86.00 94 ASP A CA 1
ATOM 765 C C . ASP A 1 94 ? -7.405 1.630 -9.512 1.00 86.00 94 ASP A C 1
ATOM 767 O O . ASP A 1 94 ? -8.068 0.827 -10.161 1.00 86.00 94 ASP A O 1
ATOM 771 N N . ASN A 1 95 ? -6.094 1.438 -9.313 1.00 88.12 95 ASN A N 1
ATOM 772 C CA . ASN A 1 95 ? -5.373 0.270 -9.836 1.00 88.12 95 ASN A CA 1
ATOM 773 C C . ASN A 1 95 ? -5.198 -0.862 -8.815 1.00 88.12 95 ASN A C 1
ATOM 775 O O . ASN A 1 95 ? -4.942 -1.996 -9.224 1.00 88.12 95 ASN A O 1
ATOM 779 N N . PHE A 1 96 ? -5.249 -0.563 -7.514 1.00 91.00 96 PHE A N 1
ATOM 780 C CA . PHE A 1 96 ? -4.864 -1.507 -6.457 1.00 91.00 96 PHE A CA 1
ATOM 781 C C . PHE A 1 96 ? -5.963 -1.791 -5.434 1.00 91.00 96 PHE A C 1
ATOM 783 O O . PHE A 1 96 ? -5.857 -2.798 -4.727 1.00 91.00 96 PHE A O 1
ATOM 790 N N . LEU A 1 97 ? -6.978 -0.935 -5.324 1.00 88.75 97 LEU A N 1
ATOM 791 C CA . LEU A 1 97 ? -8.114 -1.155 -4.440 1.00 88.75 97 LEU A CA 1
ATOM 792 C C . LEU A 1 97 ? -9.183 -1.990 -5.168 1.00 88.75 97 LEU A C 1
ATOM 794 O O . LEU A 1 97 ? -9.520 -1.657 -6.304 1.00 88.75 97 LEU A O 1
ATOM 798 N N . PRO A 1 98 ? -9.709 -3.067 -4.559 1.00 88.88 98 PRO A N 1
ATOM 799 C CA . PRO A 1 98 ? -10.849 -3.787 -5.118 1.00 88.88 98 PRO A CA 1
ATOM 800 C C . PRO A 1 98 ? -12.092 -2.889 -5.246 1.00 88.88 98 PRO A C 1
ATOM 802 O O . PRO A 1 98 ? -12.329 -2.035 -4.394 1.00 88.88 98 PRO A O 1
ATOM 805 N N . ASP A 1 99 ? -12.891 -3.103 -6.297 1.00 86.50 99 ASP A N 1
ATOM 806 C CA . ASP A 1 99 ? -14.047 -2.254 -6.644 1.00 86.50 99 ASP A CA 1
ATOM 807 C C . ASP A 1 99 ? -15.145 -2.216 -5.561 1.00 86.50 99 ASP A C 1
ATOM 809 O O . ASP A 1 99 ? -15.958 -1.292 -5.530 1.00 86.50 99 ASP A O 1
ATOM 813 N N . ASP A 1 100 ? -15.208 -3.234 -4.703 1.00 83.38 100 ASP A N 1
ATOM 814 C CA . ASP A 1 100 ? -16.178 -3.389 -3.617 1.00 83.38 100 ASP A CA 1
ATOM 815 C C . ASP A 1 100 ? -15.745 -2.728 -2.300 1.00 83.38 100 ASP A C 1
ATOM 817 O O . ASP A 1 100 ? -16.566 -2.568 -1.395 1.00 83.38 100 ASP A O 1
ATOM 821 N N . ILE A 1 101 ? -14.488 -2.290 -2.192 1.00 83.25 101 ILE A N 1
ATOM 822 C CA . ILE A 1 101 ? -13.958 -1.660 -0.985 1.00 83.25 101 ILE A CA 1
ATOM 823 C C . ILE A 1 101 ? -14.095 -0.138 -1.071 1.00 83.25 101 ILE A C 1
ATOM 825 O O . ILE A 1 101 ? -13.414 0.535 -1.839 1.00 83.25 101 ILE A O 1
ATOM 829 N N . GLU A 1 102 ? -14.927 0.442 -0.207 1.00 77.62 102 GLU A N 1
ATOM 830 C CA . GLU A 1 102 ? -15.111 1.902 -0.143 1.00 77.62 102 GLU A CA 1
ATOM 831 C C . GLU A 1 102 ? -14.164 2.594 0.852 1.00 77.62 102 GLU A C 1
ATOM 833 O O . GLU A 1 102 ? -13.957 3.810 0.795 1.00 77.62 102 GLU A O 1
ATOM 838 N N . LYS A 1 103 ? -13.601 1.839 1.803 1.00 78.94 103 LYS A N 1
ATOM 839 C CA . LYS A 1 103 ? -12.843 2.371 2.941 1.00 78.94 103 LYS A CA 1
ATOM 840 C C . LYS A 1 103 ? -11.413 1.858 2.957 1.00 78.94 103 LYS A C 1
ATOM 842 O O . LYS A 1 103 ? -11.162 0.673 3.131 1.00 78.94 103 LYS A O 1
ATOM 847 N N . TYR A 1 104 ? -10.468 2.784 2.837 1.00 85.81 104 TYR A N 1
ATOM 848 C CA . TYR A 1 104 ? -9.042 2.483 2.761 1.00 85.81 104 TYR A CA 1
ATOM 849 C C . TYR A 1 104 ? -8.194 3.650 3.278 1.00 85.81 104 TYR A C 1
ATOM 851 O O . TYR A 1 104 ? -8.585 4.812 3.178 1.00 85.81 104 TYR A O 1
ATOM 859 N N . MET A 1 105 ? -7.014 3.357 3.816 1.00 84.75 105 MET A N 1
ATOM 860 C CA . MET A 1 105 ? -5.986 4.355 4.111 1.00 84.75 105 MET A CA 1
ATOM 861 C C . MET A 1 105 ? -4.912 4.302 3.044 1.00 84.75 105 MET A C 1
ATOM 863 O O . MET A 1 105 ? -4.429 3.227 2.710 1.00 84.75 105 MET A O 1
ATOM 867 N N . LEU A 1 106 ? -4.500 5.468 2.564 1.00 88.25 106 LEU A N 1
ATOM 868 C CA . LEU A 1 106 ? -3.332 5.603 1.714 1.00 88.25 106 LEU A CA 1
ATOM 869 C C . LEU A 1 106 ? -2.343 6.551 2.385 1.00 88.25 106 LEU A C 1
ATOM 871 O O . LEU A 1 106 ? -2.674 7.700 2.673 1.00 88.25 106 LEU A O 1
ATOM 875 N N . PHE A 1 107 ? -1.130 6.071 2.617 1.00 87.88 107 PHE A N 1
ATOM 876 C CA . PHE A 1 107 ? -0.016 6.877 3.095 1.00 87.88 107 PHE A CA 1
ATOM 877 C C . PHE A 1 107 ? 0.962 7.099 1.947 1.00 87.88 107 PHE A C 1
ATOM 879 O O . PHE A 1 107 ? 1.268 6.157 1.224 1.00 87.88 107 PHE A O 1
ATOM 886 N N . GLY A 1 108 ? 1.449 8.326 1.779 1.00 89.44 108 GLY A N 1
ATOM 887 C CA . GLY A 1 108 ? 2.593 8.623 0.917 1.00 89.44 108 GLY A CA 1
ATOM 888 C C . GLY A 1 108 ? 3.853 8.763 1.765 1.00 89.44 108 GLY A C 1
ATOM 889 O O . GLY A 1 108 ? 3.795 9.355 2.846 1.00 89.44 108 GLY A O 1
ATOM 890 N N . GLY A 1 109 ? 4.967 8.225 1.284 1.00 89.62 109 GLY A N 1
ATOM 891 C CA . GLY A 1 109 ? 6.264 8.302 1.945 1.00 89.62 109 GLY A CA 1
ATOM 892 C C . GLY A 1 109 ? 7.414 8.507 0.966 1.00 89.62 109 GLY A C 1
ATOM 893 O O . GLY A 1 109 ? 7.247 8.434 -0.253 1.00 89.62 109 GLY A O 1
ATOM 894 N N . ASP A 1 110 ? 8.578 8.781 1.538 1.00 92.25 110 ASP A N 1
ATOM 895 C CA . ASP A 1 110 ? 9.848 9.015 0.856 1.00 92.25 110 ASP A CA 1
ATOM 896 C C . ASP A 1 110 ? 10.991 8.303 1.595 1.00 92.25 110 ASP A C 1
ATOM 898 O O . ASP A 1 110 ? 10.785 7.717 2.659 1.00 92.25 110 ASP A O 1
ATOM 902 N N . GLU A 1 111 ? 12.213 8.401 1.075 1.00 92.62 111 GLU A N 1
ATOM 903 C CA . GLU A 1 111 ? 13.415 7.768 1.646 1.00 92.62 111 GLU A CA 1
ATOM 904 C C . GLU A 1 111 ? 13.697 8.129 3.124 1.00 92.62 111 GLU A C 1
ATOM 906 O O . GLU A 1 111 ? 14.460 7.439 3.802 1.00 92.62 111 GLU A O 1
ATOM 911 N N . LEU A 1 112 ? 13.107 9.214 3.641 1.00 93.31 112 LEU A N 1
ATOM 912 C CA . LEU A 1 112 ? 13.289 9.681 5.020 1.00 93.31 112 LEU A CA 1
ATOM 913 C C . LEU A 1 112 ? 12.165 9.223 5.950 1.00 93.31 112 LEU A C 1
ATOM 915 O O . LEU A 1 112 ? 12.320 9.241 7.175 1.00 93.31 112 LEU A O 1
ATOM 919 N N . THR A 1 113 ? 11.035 8.826 5.381 1.00 90.81 113 THR A N 1
ATOM 920 C CA . THR A 1 113 ? 9.859 8.384 6.111 1.00 90.81 113 THR A CA 1
ATOM 921 C C . THR A 1 113 ? 9.876 6.865 6.179 1.00 90.81 113 THR A C 1
ATOM 923 O O . THR A 1 113 ? 9.930 6.192 5.157 1.00 90.81 113 THR A O 1
ATOM 926 N N . SER A 1 114 ? 9.823 6.296 7.381 1.00 91.81 114 SER A N 1
ATOM 927 C 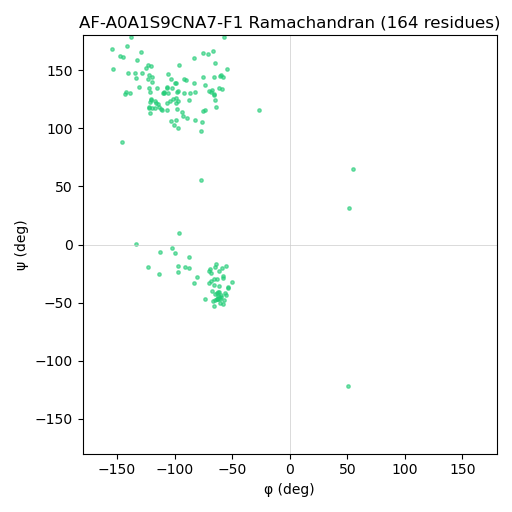CA . SER A 1 114 ? 9.832 4.836 7.574 1.00 91.81 114 SER A CA 1
ATOM 928 C C . SER A 1 114 ? 8.780 4.340 8.558 1.00 91.81 114 SER A C 1
ATOM 930 O O . SER A 1 114 ? 8.700 3.143 8.816 1.00 91.81 114 SER A O 1
ATOM 932 N N . TYR A 1 115 ? 7.971 5.236 9.121 1.00 92.00 115 TYR A N 1
ATOM 933 C CA . TYR A 1 115 ? 6.964 4.878 10.108 1.00 92.00 115 TYR A CA 1
ATOM 934 C C . TYR A 1 115 ? 5.660 5.627 9.868 1.00 92.00 115 TYR A C 1
ATOM 936 O O . TYR A 1 115 ? 5.645 6.856 9.776 1.00 92.00 115 TYR A O 1
ATOM 944 N N . PHE A 1 116 ? 4.564 4.879 9.851 1.00 90.06 116 PHE A N 1
ATOM 945 C CA . PHE A 1 116 ? 3.204 5.401 9.849 1.00 90.06 116 PHE A CA 1
ATOM 946 C C . PHE A 1 116 ? 2.440 4.793 11.010 1.00 90.06 116 PHE A C 1
ATOM 948 O O . PHE A 1 116 ? 2.725 3.681 11.442 1.00 90.06 116 PHE A O 1
ATOM 955 N N . SER A 1 117 ? 1.448 5.516 11.510 1.00 88.12 117 SER A N 1
ATOM 956 C CA . SER A 1 117 ? 0.533 4.971 12.502 1.00 88.12 117 SER A CA 1
ATOM 957 C C . SER A 1 117 ? -0.882 5.429 12.221 1.00 88.12 117 SER A C 1
ATOM 959 O O . SER A 1 117 ? -1.111 6.526 11.705 1.00 88.12 117 SER A O 1
ATOM 961 N N . PHE A 1 118 ? -1.831 4.572 12.558 1.00 84.44 118 PHE A N 1
ATOM 962 C CA . PHE A 1 118 ? -3.244 4.889 12.515 1.00 84.44 118 PHE A CA 1
ATOM 963 C C . PHE A 1 118 ? -3.973 4.193 13.651 1.00 84.44 118 PHE A C 1
ATOM 965 O O . PHE A 1 118 ? -3.480 3.244 14.260 1.00 84.44 118 PHE A O 1
ATOM 972 N N . GLN A 1 119 ? -5.165 4.692 13.945 1.00 84.44 119 GLN A N 1
ATOM 973 C CA . GLN A 1 119 ? -6.025 4.119 14.963 1.00 84.44 119 GLN A CA 1
ATOM 974 C C . GLN A 1 119 ? -7.175 3.387 14.297 1.00 84.44 119 GLN A C 1
ATOM 976 O O . GLN A 1 119 ? -7.824 3.913 13.394 1.00 84.44 119 GLN A O 1
ATOM 981 N N . LEU A 1 120 ? -7.442 2.188 14.789 1.00 80.88 120 LEU A N 1
ATOM 982 C CA . LEU A 1 120 ? -8.636 1.433 14.471 1.00 80.88 120 LEU A CA 1
ATOM 983 C C . LEU A 1 120 ? -9.608 1.514 15.628 1.00 80.88 120 LEU A C 1
ATOM 985 O O . LEU A 1 120 ? -9.217 1.503 16.801 1.00 80.88 120 LEU A O 1
ATOM 989 N N . ARG A 1 121 ? -10.885 1.592 15.280 1.00 79.19 121 ARG A N 1
ATOM 990 C CA . ARG A 1 121 ? -11.980 1.589 16.235 1.00 79.19 121 ARG A CA 1
ATOM 991 C C . ARG A 1 121 ? -13.134 0.800 15.629 1.00 79.19 121 ARG A C 1
ATOM 993 O O . ARG A 1 121 ? -13.531 1.114 14.508 1.00 79.19 121 ARG A O 1
ATOM 1000 N N . PRO A 1 122 ? -13.705 -0.167 16.356 1.00 75.94 122 PRO A N 1
ATOM 1001 C CA . PRO A 1 122 ? -14.827 -0.924 15.840 1.00 75.94 122 PRO A CA 1
ATOM 1002 C C . PRO A 1 122 ? -16.049 -0.007 15.667 1.00 75.94 122 PRO A C 1
ATOM 1004 O O . PRO A 1 122 ? -16.281 0.922 16.451 1.00 75.94 122 PRO A O 1
ATOM 1007 N N . ASN A 1 123 ? -16.839 -0.256 14.623 1.00 74.12 123 ASN A N 1
ATOM 1008 C CA . ASN A 1 123 ? -18.100 0.452 14.371 1.00 74.12 123 ASN A CA 1
ATOM 1009 C C . ASN A 1 123 ? -19.197 0.108 15.401 1.00 74.12 123 ASN A C 1
ATOM 1011 O O . ASN A 1 123 ? -20.146 0.874 15.579 1.00 74.12 123 ASN A O 1
ATOM 1015 N N . GLN A 1 124 ? -19.060 -1.031 16.079 1.00 73.31 124 GLN A N 1
ATOM 1016 C CA . GLN A 1 124 ? -19.934 -1.532 17.130 1.00 73.31 124 GLN A CA 1
ATOM 1017 C C . GLN A 1 124 ? -19.118 -1.777 18.407 1.00 73.31 124 GLN A C 1
ATOM 1019 O O . GLN A 1 124 ? -17.915 -2.015 18.326 1.00 73.31 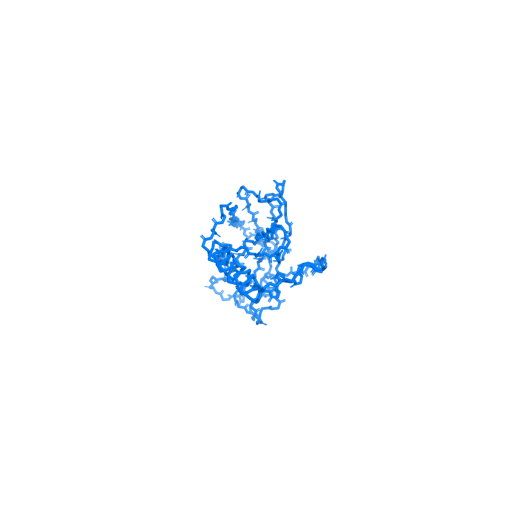124 GLN A O 1
ATOM 1024 N N . PRO A 1 125 ? -19.737 -1.734 19.600 1.00 73.62 125 PRO A N 1
ATOM 1025 C CA . PRO A 1 125 ? -19.032 -2.073 20.833 1.00 73.62 125 PRO A CA 1
ATOM 1026 C C . PRO A 1 125 ? -18.459 -3.493 20.766 1.00 73.62 125 PRO A C 1
ATOM 1028 O O . PRO A 1 125 ? -19.133 -4.394 20.260 1.00 73.62 125 PRO A O 1
ATOM 1031 N N . LEU A 1 126 ? -17.275 -3.717 21.347 1.00 72.75 126 LEU A N 1
ATOM 1032 C CA . LEU A 1 126 ? -16.550 -5.001 21.273 1.00 72.75 126 LEU A CA 1
ATOM 1033 C C . LEU A 1 126 ? -17.402 -6.232 21.639 1.00 72.75 126 LEU A C 1
ATOM 1035 O O . LEU A 1 126 ? -17.239 -7.295 21.052 1.00 72.75 126 LEU A O 1
ATOM 1039 N N . ASN A 1 127 ? -18.362 -6.084 22.556 1.00 69.12 127 ASN A N 1
ATOM 1040 C CA . ASN A 1 127 ? -19.266 -7.163 22.979 1.00 69.12 127 ASN A CA 1
ATOM 1041 C C . ASN A 1 127 ? -20.213 -7.679 21.877 1.00 69.12 127 ASN A C 1
ATOM 1043 O O . ASN A 1 127 ? -20.777 -8.760 22.031 1.00 69.12 127 ASN A O 1
ATOM 1047 N N . TYR A 1 128 ? -20.434 -6.902 20.814 1.00 68.12 128 TYR A N 1
ATOM 1048 C CA . TYR A 1 128 ? -21.276 -7.276 19.670 1.00 68.12 128 TYR A CA 1
ATOM 1049 C C . TYR A 1 128 ? -20.460 -7.773 18.474 1.00 68.12 128 TYR A C 1
ATOM 1051 O O . TYR A 1 128 ? -21.039 -8.265 17.508 1.00 68.12 128 TYR A O 1
ATOM 1059 N N . MET A 1 129 ? -19.131 -7.669 18.546 1.00 69.25 129 MET A N 1
ATOM 1060 C CA . MET A 1 129 ? -18.236 -8.112 17.487 1.00 69.25 129 MET A CA 1
ATOM 1061 C C . MET A 1 129 ? -18.161 -9.638 17.473 1.00 69.25 129 MET A C 1
ATOM 1063 O O . MET A 1 129 ? -18.048 -10.302 18.513 1.00 69.25 129 MET A O 1
ATOM 1067 N N . VAL A 1 130 ? -18.193 -10.207 16.270 1.00 65.81 130 VAL A N 1
ATOM 1068 C CA . VAL A 1 130 ? -17.898 -11.628 16.083 1.00 65.81 130 VAL A CA 1
ATOM 1069 C C . VAL A 1 130 ? -16.461 -11.870 16.552 1.00 65.81 130 VAL A C 1
ATOM 1071 O O . VAL A 1 130 ? -15.571 -11.071 16.260 1.00 65.81 130 VAL A O 1
A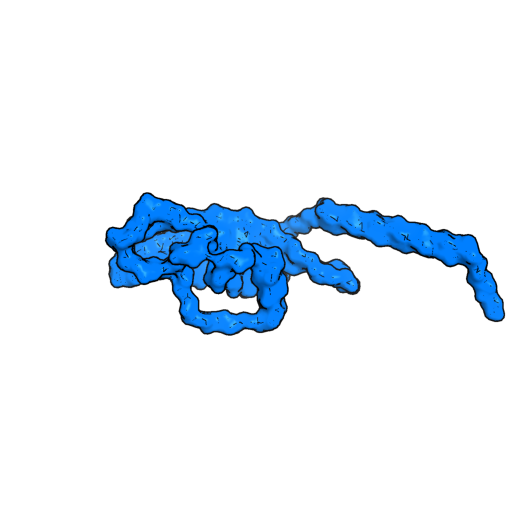TOM 1074 N N . HIS A 1 131 ? -16.245 -12.942 17.321 1.00 63.56 131 HIS A N 1
ATOM 1075 C CA . HIS A 1 131 ? -14.923 -13.355 17.811 1.00 63.56 131 HIS A CA 1
ATOM 1076 C C . HIS A 1 131 ? -14.134 -14.045 16.689 1.00 63.56 131 HIS A C 1
ATOM 1078 O O . HIS A 1 131 ? -13.722 -15.199 16.806 1.00 63.56 131 HIS A O 1
ATOM 1084 N N . GLU A 1 132 ? -13.993 -13.348 15.572 1.00 68.69 132 GLU A N 1
ATOM 1085 C CA . GLU A 1 132 ? -13.226 -13.767 14.412 1.00 68.69 132 GLU A CA 1
ATOM 1086 C C . GLU A 1 132 ? -12.131 -12.735 14.145 1.00 68.69 132 GLU A C 1
ATOM 1088 O O . GLU A 1 132 ? -12.227 -11.571 14.538 1.00 68.69 132 GLU A O 1
ATOM 1093 N N . ASN A 1 133 ? -11.055 -13.197 13.514 1.00 74.69 133 ASN A N 1
ATOM 1094 C CA . ASN A 1 133 ? -9.955 -12.336 13.121 1.00 74.69 133 ASN A CA 1
ATOM 1095 C C . ASN A 1 133 ? -10.375 -11.519 11.902 1.00 74.69 133 ASN A C 1
ATOM 1097 O O . ASN A 1 133 ? -10.555 -12.080 10.822 1.00 74.69 133 ASN A O 1
ATOM 1101 N N . TYR A 1 134 ? -10.467 -10.205 12.068 1.00 83.88 134 TYR A N 1
ATOM 1102 C CA . TYR A 1 134 ? -10.703 -9.285 10.963 1.00 83.88 134 TYR A CA 1
ATOM 1103 C C . TYR A 1 134 ? -9.453 -9.233 10.092 1.00 83.88 134 TYR A C 1
ATOM 1105 O O . TYR A 1 134 ? -8.329 -9.143 10.600 1.00 83.88 134 TYR A O 1
ATOM 1113 N N . ILE A 1 135 ? -9.654 -9.351 8.785 1.00 89.12 135 ILE A N 1
ATOM 1114 C CA . ILE A 1 135 ? -8.584 -9.506 7.804 1.00 89.12 135 ILE A CA 1
ATOM 1115 C C . ILE A 1 135 ? -8.306 -8.147 7.178 1.00 89.12 135 ILE A C 1
ATOM 1117 O O . ILE A 1 135 ? -9.205 -7.492 6.658 1.00 89.12 135 ILE A O 1
ATOM 1121 N N . PHE A 1 136 ? -7.046 -7.737 7.214 1.00 91.38 136 PHE A N 1
ATOM 1122 C CA . PHE A 1 136 ? -6.589 -6.495 6.616 1.00 91.38 136 PHE A CA 1
ATOM 1123 C C . PHE A 1 136 ? -5.501 -6.757 5.598 1.00 91.38 136 PHE A C 1
ATOM 1125 O O . PHE A 1 136 ? -4.651 -7.636 5.747 1.00 91.38 136 PHE A O 1
ATOM 1132 N N . HIS A 1 137 ? -5.518 -5.930 4.570 1.00 93.38 137 HIS A N 1
ATOM 1133 C CA . HIS A 1 137 ? -4.607 -5.966 3.453 1.00 93.38 137 HIS A CA 1
ATOM 1134 C C . HIS A 1 137 ? -3.704 -4.744 3.548 1.00 93.38 137 HIS A C 1
ATOM 1136 O O . HIS A 1 137 ? -4.177 -3.623 3.707 1.00 93.38 137 HIS A O 1
ATOM 1142 N N . LEU A 1 138 ? -2.400 -4.971 3.446 1.00 94.06 138 LEU A N 1
ATOM 1143 C CA . LEU A 1 138 ? -1.366 -3.951 3.357 1.00 94.06 138 LEU A CA 1
ATOM 1144 C C . LEU A 1 138 ? -0.688 -4.094 1.997 1.00 94.06 138 LEU A C 1
ATOM 1146 O O . LEU A 1 138 ? -0.132 -5.149 1.694 1.00 94.06 138 LEU A O 1
ATOM 1150 N N . GLN A 1 139 ? -0.698 -3.045 1.186 1.00 94.81 139 GLN A N 1
ATOM 1151 C CA . GLN A 1 139 ? 0.073 -2.988 -0.050 1.00 94.81 139 GLN A CA 1
ATOM 1152 C C . GLN A 1 139 ? 1.145 -1.908 0.050 1.00 94.81 139 GLN A C 1
ATOM 1154 O O . GLN A 1 139 ? 0.829 -0.736 0.242 1.00 94.81 139 GLN A O 1
ATOM 1159 N N . TYR A 1 140 ? 2.406 -2.308 -0.106 1.00 94.94 140 TYR A N 1
ATOM 1160 C CA . TYR A 1 140 ? 3.546 -1.411 -0.278 1.00 94.94 140 TYR A CA 1
ATOM 1161 C C . TYR A 1 140 ? 3.791 -1.202 -1.769 1.00 94.94 140 TYR A C 1
ATOM 1163 O O . TYR A 1 140 ? 4.176 -2.144 -2.463 1.00 94.94 140 TYR A O 1
ATOM 1171 N N . ILE A 1 141 ? 3.532 0.007 -2.260 1.00 93.81 141 ILE A N 1
ATOM 1172 C CA . ILE A 1 141 ? 3.454 0.334 -3.684 1.00 93.81 141 ILE A CA 1
ATOM 1173 C C . ILE A 1 141 ? 4.555 1.334 -4.035 1.00 93.81 141 ILE A C 1
ATOM 1175 O O . ILE A 1 141 ? 4.599 2.432 -3.489 1.00 93.81 141 ILE A O 1
ATOM 1179 N N . VAL A 1 142 ? 5.407 0.987 -4.996 1.00 92.00 142 VAL A N 1
ATOM 1180 C CA . VAL A 1 142 ? 6.541 1.811 -5.430 1.00 92.00 142 VAL A CA 1
ATOM 1181 C C . VAL A 1 142 ? 6.360 2.210 -6.898 1.00 92.00 142 VAL A C 1
ATOM 1183 O O . VAL A 1 142 ? 6.322 1.329 -7.770 1.00 92.00 142 VAL A O 1
ATOM 1186 N N . PRO A 1 143 ? 6.233 3.513 -7.217 1.00 89.81 143 PRO A N 1
ATOM 1187 C CA . PRO A 1 143 ? 6.279 3.992 -8.588 1.00 89.81 143 PRO A CA 1
ATOM 1188 C C . PRO A 1 143 ? 7.691 3.833 -9.159 1.00 89.81 143 PRO A C 1
ATOM 1190 O O . PRO A 1 143 ? 8.685 4.267 -8.590 1.00 89.81 143 PRO A O 1
ATOM 1193 N N . TYR A 1 144 ? 7.781 3.262 -10.351 1.00 84.88 144 TYR A N 1
ATOM 1194 C CA . TYR A 1 144 ? 9.017 3.137 -11.101 1.00 84.88 144 TYR A CA 1
ATOM 1195 C C . TYR A 1 144 ? 8.871 3.809 -12.458 1.00 84.88 144 TYR A C 1
ATOM 1197 O O . TYR A 1 144 ? 8.067 3.405 -13.306 1.00 84.88 144 TYR A O 1
ATOM 1205 N N . LYS A 1 145 ? 9.679 4.843 -12.687 1.00 79.94 145 LYS A N 1
ATOM 1206 C CA . LYS A 1 145 ? 9.687 5.594 -13.939 1.00 79.94 145 LYS A CA 1
ATOM 1207 C C . LYS A 1 145 ? 10.984 5.355 -14.694 1.00 79.94 145 LYS A C 1
ATOM 1209 O O . LYS A 1 145 ? 12.056 5.768 -14.265 1.00 79.94 145 LYS A O 1
ATOM 1214 N N . PHE A 1 146 ? 10.875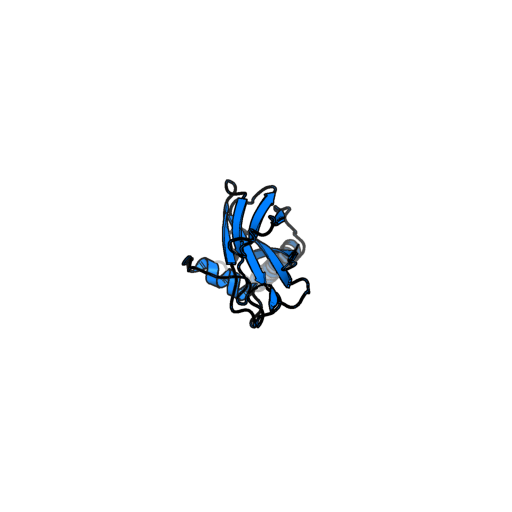 4.755 -15.875 1.00 73.56 146 PHE A N 1
ATOM 1215 C CA . PHE A 1 146 ? 12.014 4.570 -16.767 1.00 73.56 146 PHE A CA 1
ATOM 1216 C C . PHE A 1 146 ? 11.971 5.579 -17.922 1.00 73.56 146 PHE A C 1
ATOM 1218 O O . PHE A 1 146 ? 11.184 5.434 -18.856 1.00 73.56 146 PHE A O 1
ATOM 1225 N N . LEU A 1 147 ? 12.841 6.594 -17.889 1.00 77.38 147 LEU A N 1
ATOM 1226 C CA . LEU A 1 147 ? 12.968 7.618 -18.941 1.00 77.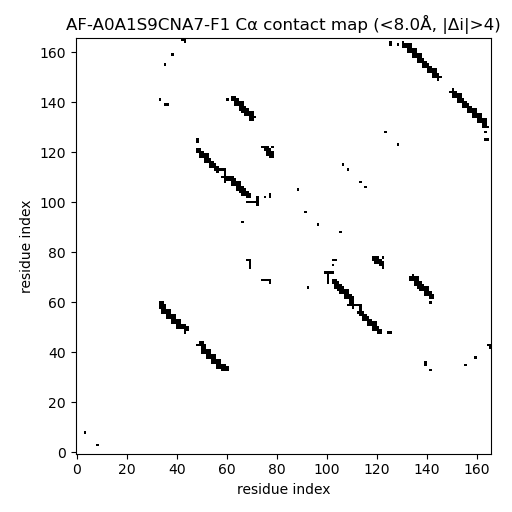38 147 LEU A CA 1
ATOM 1227 C C . LEU A 1 147 ? 11.614 8.269 -19.321 1.00 77.38 147 LEU A C 1
ATOM 1229 O O . LEU A 1 147 ? 10.954 8.888 -18.487 1.00 77.38 147 LEU A O 1
ATOM 1233 N N . PHE A 1 148 ? 11.231 8.170 -20.597 1.00 73.06 148 PHE A N 1
ATOM 1234 C CA . PHE A 1 148 ? 10.030 8.748 -21.212 1.00 73.06 148 PHE A CA 1
ATOM 1235 C C . PHE A 1 148 ? 8.856 7.760 -21.290 1.00 73.06 148 PHE A C 1
ATOM 1237 O O . PHE A 1 148 ? 7.860 8.040 -21.956 1.00 73.06 148 PHE A O 1
ATOM 1244 N N . PHE A 1 149 ? 8.962 6.608 -20.631 1.00 71.19 149 PHE A N 1
ATOM 1245 C CA . PHE A 1 149 ? 7.867 5.650 -20.550 1.00 71.19 149 PHE A CA 1
ATOM 1246 C C . PHE A 1 149 ? 6.871 6.015 -19.439 1.00 71.19 149 PHE A C 1
ATOM 1248 O O . PHE A 1 149 ? 7.205 6.794 -18.539 1.00 71.19 149 PHE A O 1
ATOM 1255 N N . PRO A 1 150 ? 5.639 5.474 -19.502 1.00 76.69 150 PRO A N 1
ATOM 1256 C CA . PRO A 1 150 ? 4.681 5.581 -18.409 1.00 76.69 150 PRO A CA 1
ATOM 1257 C C . PRO A 1 150 ? 5.270 5.062 -17.091 1.00 76.69 150 PRO A C 1
ATOM 1259 O O . PRO A 1 150 ? 6.121 4.173 -17.092 1.00 76.69 150 PRO A O 1
ATOM 1262 N N . THR A 1 151 ? 4.804 5.613 -15.972 1.00 82.38 151 THR A N 1
ATOM 1263 C CA . THR A 1 151 ? 5.135 5.094 -14.643 1.00 82.38 151 THR A CA 1
ATOM 1264 C C . THR A 1 151 ? 4.527 3.704 -14.480 1.00 82.38 151 THR A C 1
ATOM 1266 O O . THR A 1 151 ? 3.334 3.516 -14.719 1.00 82.38 151 THR A O 1
ATOM 1269 N N . PHE A 1 152 ? 5.352 2.746 -14.076 1.00 83.75 152 PHE A N 1
ATOM 1270 C CA . PHE A 1 152 ? 4.920 1.425 -13.638 1.00 83.75 152 PHE A CA 1
ATOM 1271 C C . PHE A 1 152 ? 4.822 1.422 -12.117 1.00 83.75 152 PHE A C 1
ATOM 1273 O O . PHE A 1 152 ? 5.519 2.188 -11.462 1.00 83.75 152 PHE A O 1
ATOM 1280 N N . TYR A 1 153 ? 3.988 0.560 -11.552 1.00 87.12 153 TYR A N 1
ATOM 1281 C CA . TYR A 1 153 ? 3.871 0.413 -10.106 1.00 87.12 153 TYR A CA 1
ATOM 1282 C C . TYR A 1 153 ? 4.207 -1.025 -9.735 1.00 87.12 153 TYR A C 1
ATOM 1284 O O . TYR A 1 153 ? 3.619 -1.959 -10.283 1.00 87.12 153 TYR A O 1
ATOM 1292 N N . TYR A 1 154 ? 5.158 -1.198 -8.823 1.00 88.62 154 TYR A N 1
ATOM 1293 C CA . TYR A 1 154 ? 5.433 -2.483 -8.189 1.00 88.62 154 TYR A CA 1
ATOM 1294 C C . TYR A 1 154 ? 4.743 -2.501 -6.832 1.00 88.62 154 TYR A C 1
ATOM 1296 O O . TYR A 1 154 ? 4.748 -1.492 -6.138 1.00 88.62 154 TYR A O 1
ATOM 1304 N N . SER A 1 155 ? 4.137 -3.629 -6.466 1.00 91.75 155 SER A N 1
ATOM 1305 C CA . SER A 1 155 ? 3.441 -3.781 -5.188 1.00 91.75 155 SER A CA 1
ATOM 1306 C C . SER A 1 155 ? 3.889 -5.055 -4.482 1.00 91.75 155 SER A C 1
ATOM 1308 O O . SER A 1 155 ? 3.997 -6.112 -5.110 1.00 91.75 155 SER A O 1
ATOM 1310 N N . LYS A 1 156 ? 4.144 -4.955 -3.176 1.00 92.56 156 LYS A N 1
ATOM 1311 C CA . LYS A 1 156 ? 4.186 -6.093 -2.250 1.00 92.56 156 LYS A CA 1
ATOM 1312 C C . LYS A 1 156 ? 2.899 -6.080 -1.444 1.00 92.56 156 LYS A C 1
ATOM 1314 O O . LYS A 1 156 ? 2.601 -5.095 -0.774 1.00 92.56 156 LYS A O 1
ATOM 1319 N N . HIS A 1 157 ? 2.167 -7.185 -1.496 1.00 93.88 157 HIS A N 1
ATOM 1320 C CA . HIS A 1 157 ? 0.922 -7.361 -0.762 1.00 93.88 157 HIS A CA 1
ATOM 1321 C C . HIS A 1 157 ? 1.138 -8.296 0.427 1.00 93.88 157 HIS A C 1
ATOM 1323 O O . HIS A 1 157 ? 1.684 -9.389 0.273 1.00 93.88 157 HIS A O 1
ATOM 1329 N N . SER A 1 158 ? 0.685 -7.852 1.593 1.00 93.75 158 SER A N 1
ATOM 1330 C CA . SER A 1 158 ? 0.716 -8.581 2.854 1.00 93.75 158 SER A CA 1
ATOM 1331 C C . SER A 1 158 ? -0.676 -8.579 3.474 1.00 93.75 158 SER A C 1
ATOM 1333 O O . SER A 1 158 ? -1.431 -7.617 3.334 1.00 93.75 158 SER A O 1
ATOM 1335 N N . ILE A 1 159 ? -1.004 -9.650 4.189 1.00 93.00 159 ILE A N 1
ATOM 1336 C CA . ILE A 1 159 ? -2.264 -9.786 4.922 1.00 93.00 159 ILE A CA 1
ATOM 1337 C C . ILE A 1 159 ? -1.937 -9.860 6.410 1.00 93.00 159 ILE A C 1
ATOM 1339 O O . ILE A 1 159 ? -1.013 -10.574 6.810 1.00 93.00 159 ILE A O 1
ATOM 1343 N N . PHE A 1 160 ? -2.680 -9.123 7.226 1.00 90.88 160 PHE A N 1
ATOM 1344 C CA . PHE A 1 160 ? -2.574 -9.164 8.678 1.00 90.88 160 PHE A CA 1
ATOM 1345 C C . PHE A 1 160 ? -3.953 -9.283 9.319 1.00 90.88 160 PHE A C 1
ATOM 1347 O O . PHE A 1 160 ? -4.974 -8.980 8.710 1.00 90.88 160 PHE A O 1
ATOM 1354 N N . PHE A 1 161 ? -3.967 -9.764 10.557 1.00 88.12 161 PHE A N 1
ATOM 1355 C CA . PHE A 1 161 ? -5.185 -10.119 11.269 1.00 88.12 161 PHE A CA 1
ATOM 1356 C C . PHE A 1 161 ? -5.314 -9.288 12.536 1.00 88.12 161 PHE A C 1
ATOM 1358 O O . PHE A 1 161 ? -4.328 -9.082 13.249 1.00 88.12 161 PHE A O 1
ATOM 1365 N N . ILE A 1 162 ? -6.532 -8.850 12.831 1.00 83.94 162 ILE A N 1
ATOM 1366 C CA . ILE A 1 162 ? -6.858 -8.139 14.062 1.00 83.94 162 ILE A CA 1
ATOM 1367 C C . ILE A 1 162 ? -7.941 -8.907 14.798 1.00 83.94 162 ILE A C 1
ATOM 1369 O O . ILE A 1 162 ? -9.054 -9.072 14.310 1.00 83.94 162 ILE A O 1
ATOM 1373 N N . ASP A 1 163 ? -7.597 -9.349 16.001 1.00 79.88 163 ASP A N 1
ATOM 1374 C CA . ASP A 1 163 ? -8.556 -9.887 16.956 1.00 79.88 163 ASP A CA 1
ATOM 1375 C C . ASP A 1 163 ? -9.228 -8.714 17.694 1.00 79.88 163 ASP A C 1
ATOM 1377 O O . ASP A 1 163 ? -8.517 -7.833 18.176 1.00 79.88 163 ASP A O 1
ATOM 1381 N N . PRO A 1 164 ? -10.561 -8.645 17.823 1.00 71.12 164 PRO A N 1
ATOM 1382 C CA . PRO A 1 164 ? -11.219 -7.601 18.606 1.00 71.12 164 PRO A CA 1
ATOM 1383 C C . PRO A 1 164 ? -10.808 -7.534 20.081 1.00 71.12 164 PRO A C 1
ATOM 1385 O O . PRO A 1 164 ? -10.879 -6.465 20.689 1.00 71.12 164 PRO A O 1
ATOM 1388 N N . VAL A 1 165 ? -10.421 -8.663 20.670 1.00 67.94 165 VAL A N 1
ATOM 1389 C CA . VAL A 1 165 ? -10.335 -8.851 22.123 1.00 67.94 165 VAL A CA 1
ATOM 1390 C C . VAL A 1 165 ? -8.892 -9.043 22.609 1.00 67.94 165 VAL A C 1
ATOM 1392 O O . VAL A 1 165 ? -8.611 -8.719 23.765 1.00 67.94 165 VAL A O 1
ATOM 1395 N N . MET A 1 166 ? -7.976 -9.526 21.754 1.00 58.91 166 MET A N 1
ATOM 1396 C CA . MET A 1 166 ? -6.548 -9.743 22.079 1.00 58.91 166 MET A CA 1
ATOM 1397 C C . MET A 1 166 ? -5.610 -8.674 21.530 1.00 58.91 166 MET A C 1
ATOM 1399 O O . MET A 1 166 ? -5.648 -8.409 20.306 1.00 58.91 166 MET A O 1
#

Solvent-accessible surface area (backbone atoms only — not comparable to full-atom values): 10032 Å² total; per-residue (Å²): 130,89,80,80,48,70,67,56,54,51,51,49,53,51,52,50,52,50,53,53,49,55,48,56,52,50,56,75,71,56,75,79,92,70,51,49,72,45,81,46,78,52,71,65,40,81,90,74,57,32,29,47,38,36,37,41,37,50,68,42,45,77,48,33,35,40,41,36,35,54,75,48,68,88,60,53,41,77,64,81,80,84,79,88,75,64,80,75,53,53,60,51,46,73,73,70,52,59,95,77,55,89,64,70,49,76,45,79,43,27,59,87,48,41,74,48,74,50,61,36,35,59,82,56,63,72,92,77,54,73,98,51,67,46,49,31,40,41,32,41,34,35,72,43,70,60,88,92,51,75,73,43,76,49,72,52,79,49,75,50,73,45,49,86,86,102

Nearest PDB structures (foldseek):
  7kd2-assembly1_C  TM=4.368E-01  e=6.277E-02  Vicugna pacos
  8oxy-assembly1_A  TM=4.131E-01  e=6.642E-02  Homo sapiens
  6dfs-assembly1_C  TM=2.858E-01  e=1.737E-01  Mus musculus
  6yfo-assembly1_AA  TM=3.690E-01  e=4.885E+00  Leviviridae sp.

Secondary structure (DSSP, 8-state):
-----HHHHHHHHHHHHHHHHHHHHHHHH------EEEEEEEEEETTTTEEEEEEEEES--SEEEEEEEES-SS------------THHHHHHHHHS-TT---EEEEEEETT--EEEEEE--SS-GGGS-SS-EEEEEEEEEEE--TTSPPEEEEEEEEEEE-S--

Mean predicted aligned error: 8.96 Å

Foldseek 3Di:
DDDCDPVNVVVVVVVVVVVVVVVVVCVVPDDDDAKDKDKDKADAPPVQLKTKIKIFIGQHAQKKKKKKFWPDQVWAFDDDPDDDDDPVVVVVCVVPPDPSHPDMDMDIDGRVDGMDMDMTHGPDPLVPDDQDWTKMKIKIWDWDDDDPDDTDIDIDIDMDTDGSHD